Protein AF-A0AAV7IFF3-F1 (afdb_monomer)

Mean predicted aligned error: 11.28 Å

Organism: Cotesia glomerata (NCBI:txid32391)

Foldseek 3Di:
DPVVVVVVVVVVPPDPPVWAFAQDDPDNPDPDTHGAQDWDFDPQWIWGRTSRDIDTDHADDDADPPDHWDWAFDPVDHPPVRGTDTHDD

Nearest PDB structures (foldseek):
  7pov-assembly1_A  TM=7.556E-01  e=1.112E+00  Homo sapiens
  7prl-assembly1_A  TM=8.629E-01  e=2.696E+00  Homo sapiens
  7zwh-assembly1_E  TM=3.837E-01  e=4.585E-01  Homo sapiens
  2mnw-assembly1_A  TM=4.170E-01  e=3.415E+00  Homo sapiens

Structure (mmCIF, N/CA/C/O backbone):
data_AF-A0AAV7IFF3-F1
#
_entry.id   AF-A0AAV7IFF3-F1
#
loop_
_atom_site.group_PDB
_atom_site.id
_atom_site.type_symbol
_atom_site.label_atom_id
_atom_site.label_alt_id
_atom_site.label_comp_id
_atom_site.label_asym_id
_atom_site.label_entity_id
_atom_site.label_seq_id
_atom_site.pdbx_PDB_ins_code
_atom_site.Cartn_x
_atom_site.Cartn_y
_atom_site.Cartn_z
_atom_site.occupancy
_atom_site.B_iso_or_equiv
_atom_site.auth_seq_id
_atom_site.auth_comp_id
_atom_site.auth_asym_id
_atom_site.auth_atom_id
_atom_site.pdbx_PDB_model_num
ATOM 1 N N . MET A 1 1 ? 34.979 -35.135 -23.388 1.00 48.41 1 MET A N 1
ATOM 2 C CA . MET A 1 1 ? 33.973 -34.358 -24.155 1.00 48.41 1 MET A CA 1
ATOM 3 C C . MET A 1 1 ? 32.506 -34.622 -23.764 1.00 48.41 1 MET A C 1
ATOM 5 O O . MET A 1 1 ? 31.625 -34.162 -24.469 1.00 48.41 1 MET A O 1
ATOM 9 N N . LYS A 1 2 ? 32.195 -35.299 -22.642 1.00 47.12 2 LYS A N 1
ATOM 10 C CA . LYS A 1 2 ? 30.801 -35.541 -22.189 1.00 47.12 2 LYS A CA 1
ATOM 11 C C . LYS A 1 2 ? 30.388 -34.686 -20.980 1.00 47.12 2 LYS A C 1
ATOM 13 O O . LYS A 1 2 ? 29.209 -34.467 -20.751 1.00 47.12 2 LYS A O 1
ATOM 18 N N . THR A 1 3 ? 31.366 -34.154 -20.250 1.00 52.03 3 THR A N 1
ATOM 19 C CA . THR A 1 3 ? 31.172 -33.388 -19.009 1.00 52.03 3 THR A CA 1
ATOM 20 C C . THR A 1 3 ? 30.822 -31.913 -19.241 1.00 52.03 3 THR A C 1
ATOM 22 O O . THR A 1 3 ? 30.239 -31.284 -18.371 1.00 52.03 3 THR A O 1
ATOM 25 N N . PHE A 1 4 ? 31.128 -31.366 -20.425 1.00 49.91 4 PHE A N 1
ATOM 26 C CA . PHE A 1 4 ? 30.869 -29.956 -20.753 1.00 49.91 4 PHE A CA 1
ATOM 27 C C . PHE A 1 4 ? 29.389 -29.650 -21.028 1.00 49.91 4 PHE A C 1
ATOM 29 O O . PHE A 1 4 ? 28.940 -28.546 -20.757 1.00 49.91 4 PHE A O 1
ATOM 36 N N . ILE A 1 5 ? 28.613 -30.622 -21.519 1.00 54.53 5 ILE A N 1
ATOM 37 C CA . ILE A 1 5 ? 27.201 -30.412 -21.890 1.00 54.53 5 ILE A CA 1
ATOM 38 C C . ILE A 1 5 ? 26.296 -30.354 -20.646 1.00 54.53 5 ILE A C 1
ATOM 40 O O . ILE A 1 5 ? 25.302 -29.636 -20.632 1.00 54.53 5 ILE A O 1
ATOM 44 N N . LEU A 1 6 ? 26.674 -31.044 -19.564 1.00 51.62 6 LEU A N 1
ATOM 45 C CA . LEU A 1 6 ? 25.927 -31.029 -18.302 1.00 51.62 6 LEU A CA 1
ATOM 46 C C . LEU A 1 6 ? 26.074 -29.708 -17.534 1.00 51.62 6 LEU A C 1
ATOM 48 O O . LEU A 1 6 ? 25.135 -29.299 -16.861 1.00 51.62 6 LEU A O 1
ATOM 52 N N . PHE A 1 7 ? 27.202 -29.005 -17.675 1.00 49.03 7 PHE A N 1
ATOM 53 C CA . PHE A 1 7 ? 27.419 -27.724 -16.992 1.00 49.03 7 PHE A CA 1
ATOM 54 C C . PHE A 1 7 ? 26.585 -26.578 -17.586 1.00 49.03 7 PHE A C 1
ATOM 56 O O . PHE A 1 7 ? 26.214 -25.655 -16.871 1.00 49.03 7 PHE A O 1
ATOM 63 N N . VAL A 1 8 ? 26.235 -26.655 -18.874 1.00 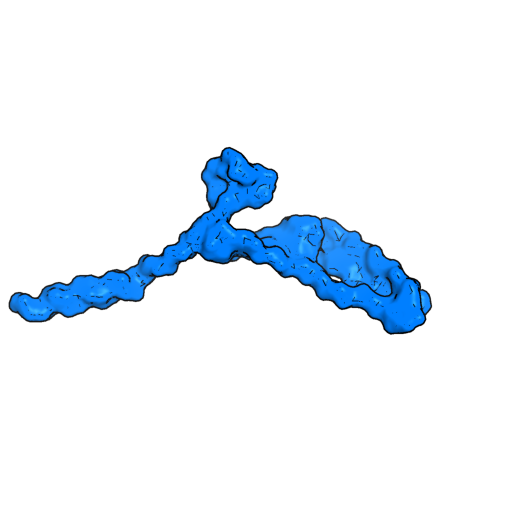52.88 8 VAL A N 1
ATOM 64 C CA . VAL A 1 8 ? 25.463 -25.607 -19.568 1.00 52.88 8 VAL A CA 1
ATOM 65 C C . VAL A 1 8 ? 23.976 -25.632 -19.182 1.00 52.88 8 VAL A C 1
ATOM 67 O O . VAL A 1 8 ? 23.344 -24.582 -19.141 1.00 52.88 8 VAL A O 1
ATOM 70 N N . CYS A 1 9 ? 23.414 -26.791 -18.819 1.00 50.41 9 CYS A N 1
ATOM 71 C CA . CYS A 1 9 ? 22.013 -26.870 -18.381 1.00 50.41 9 CYS A CA 1
ATOM 72 C C . CYS A 1 9 ? 21.790 -26.340 -16.957 1.00 50.41 9 CYS A C 1
ATOM 74 O O . CYS A 1 9 ? 20.750 -25.750 -16.694 1.00 50.41 9 CYS A O 1
ATOM 76 N N . VAL A 1 10 ? 22.743 -26.511 -16.035 1.00 52.66 10 VAL A N 1
ATOM 77 C CA . VAL A 1 10 ? 22.543 -26.124 -14.622 1.00 52.66 10 VAL A CA 1
ATOM 78 C C . VAL A 1 10 ? 22.574 -24.600 -14.432 1.00 52.66 10 VAL A C 1
ATOM 80 O O . VAL A 1 10 ? 21.885 -24.078 -13.563 1.00 52.66 10 VAL A O 1
ATOM 83 N N . VAL A 1 11 ? 23.295 -23.869 -15.289 1.00 53.25 11 VAL A N 1
ATOM 84 C CA . VAL A 1 11 ? 23.343 -22.394 -15.258 1.00 53.25 11 VAL A CA 1
ATOM 85 C C . VAL A 1 11 ? 22.092 -21.758 -15.888 1.00 53.25 11 VAL A C 1
ATOM 87 O O . VAL A 1 11 ? 21.743 -20.639 -15.540 1.00 53.25 11 VAL A O 1
ATOM 90 N N . ALA A 1 12 ? 21.358 -22.474 -16.749 1.00 51.69 12 ALA A N 1
ATOM 91 C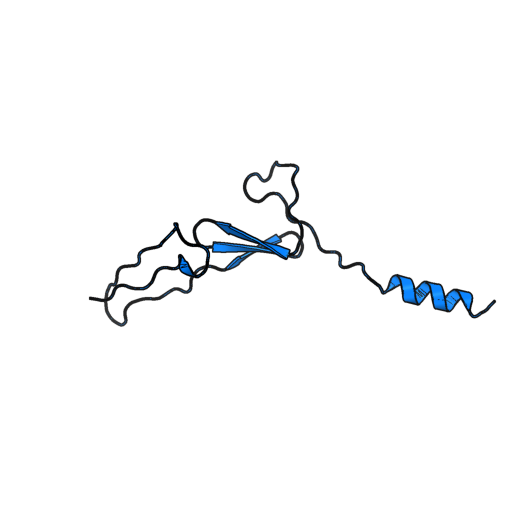 CA . ALA A 1 12 ? 20.135 -21.967 -17.386 1.00 51.69 12 ALA A CA 1
ATOM 92 C C . ALA A 1 12 ? 18.885 -22.007 -16.480 1.00 51.69 12 ALA A C 1
ATOM 94 O O . ALA A 1 12 ? 17.894 -21.348 -16.777 1.00 51.69 12 ALA A O 1
ATOM 95 N N . PHE A 1 13 ? 18.922 -22.763 -15.377 1.00 48.19 13 PHE A N 1
ATOM 96 C CA . PHE A 1 13 ? 17.831 -22.833 -14.391 1.00 48.19 13 PHE A CA 1
ATOM 97 C C . PHE A 1 13 ? 18.011 -21.876 -13.206 1.00 48.19 13 PHE A C 1
ATOM 99 O O . PHE A 1 13 ? 17.145 -21.802 -12.335 1.00 48.19 13 PHE A O 1
ATOM 106 N N . LEU A 1 14 ? 19.119 -21.135 -13.161 1.00 49.62 14 LEU A N 1
ATOM 107 C CA . LEU A 1 14 ? 19.356 -20.121 -12.147 1.00 49.62 14 LEU A CA 1
ATOM 108 C C . LEU A 1 14 ? 18.981 -18.755 -12.724 1.00 49.62 14 LEU A C 1
ATOM 110 O O . LEU A 1 14 ? 19.755 -18.141 -13.448 1.00 49.62 14 LEU A O 1
ATOM 114 N N . TRP A 1 15 ? 17.794 -18.292 -12.336 1.00 52.00 15 TRP A N 1
ATOM 115 C CA . TRP A 1 15 ? 17.444 -16.871 -12.250 1.00 52.00 15 TRP A CA 1
ATOM 116 C C . TRP A 1 15 ? 17.090 -16.163 -13.555 1.00 52.00 15 TRP A C 1
ATOM 118 O O . TRP A 1 15 ? 17.704 -15.175 -13.949 1.00 52.00 15 TRP A O 1
ATOM 128 N N . VAL A 1 16 ? 15.982 -16.577 -14.156 1.00 51.50 16 VAL A N 1
ATOM 129 C CA . VAL A 1 16 ? 15.092 -15.592 -14.771 1.00 51.50 16 VAL A CA 1
ATOM 130 C C . VAL A 1 16 ? 13.813 -15.609 -13.952 1.00 51.50 16 VAL A C 1
ATOM 132 O O . VAL A 1 16 ? 12.822 -16.236 -14.317 1.00 51.50 16 VAL A O 1
ATOM 135 N N . GLU A 1 17 ? 13.847 -14.951 -12.793 1.00 54.09 17 GLU A N 1
ATOM 136 C CA . GLU A 1 17 ? 12.618 -14.333 -12.313 1.00 54.09 17 GLU A CA 1
ATOM 137 C C . GLU A 1 17 ? 12.327 -13.245 -13.341 1.00 54.09 17 GLU A C 1
ATOM 139 O O . GLU A 1 17 ? 12.985 -12.207 -13.372 1.00 54.09 17 GLU A O 1
ATOM 144 N N . ALA A 1 18 ? 11.425 -13.534 -14.278 1.00 52.47 18 ALA A N 1
ATOM 145 C CA . ALA A 1 18 ? 10.835 -12.515 -15.128 1.00 52.47 18 ALA A CA 1
ATOM 146 C C . ALA A 1 18 ? 9.917 -11.665 -14.240 1.00 52.47 18 ALA A C 1
ATOM 148 O O . ALA A 1 18 ? 8.695 -11.738 -14.349 1.00 52.47 18 ALA A O 1
ATOM 149 N N . SER A 1 19 ? 10.510 -10.934 -13.298 1.00 62.34 19 SER A N 1
ATOM 150 C CA . SER A 1 19 ? 9.815 -9.933 -12.521 1.00 62.34 19 SER A CA 1
ATOM 151 C C . SER A 1 19 ? 9.605 -8.733 -13.431 1.00 62.34 19 SER A C 1
ATOM 153 O O . SER A 1 19 ? 10.547 -8.138 -13.960 1.00 62.34 19 SER A O 1
ATOM 155 N N . ALA A 1 20 ? 8.345 -8.448 -13.734 1.00 79.62 20 ALA A N 1
ATOM 156 C CA . ALA A 1 20 ? 8.004 -7.343 -14.608 1.00 79.62 20 ALA A CA 1
ATOM 157 C C . ALA A 1 20 ? 7.898 -6.080 -13.752 1.00 79.62 20 ALA A C 1
ATOM 159 O O . ALA A 1 20 ? 7.074 -6.001 -12.838 1.00 79.62 20 ALA A O 1
ATOM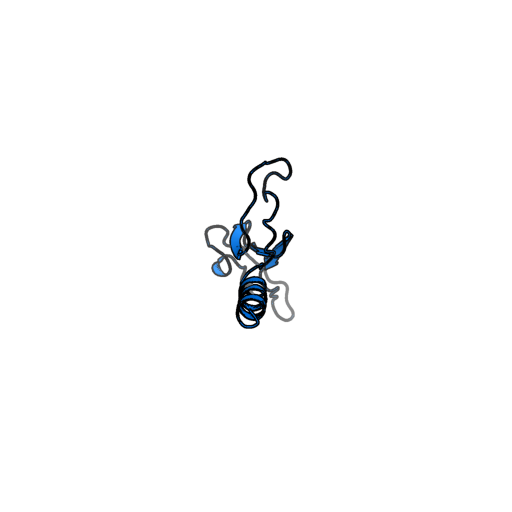 160 N N . ASN A 1 21 ? 8.728 -5.083 -14.061 1.00 88.81 21 ASN A N 1
ATOM 161 C CA . ASN A 1 21 ? 8.578 -3.748 -13.495 1.00 88.81 21 ASN A CA 1
ATOM 162 C C . ASN A 1 21 ? 7.189 -3.198 -13.840 1.00 88.81 21 ASN A C 1
ATOM 164 O O . ASN A 1 21 ? 6.654 -3.456 -14.922 1.00 88.81 21 ASN A O 1
ATOM 168 N N . CYS A 1 22 ? 6.611 -2.429 -12.927 1.00 89.81 22 CYS A N 1
ATOM 169 C CA . CYS A 1 22 ? 5.324 -1.789 -13.142 1.00 89.81 22 CYS A CA 1
ATOM 170 C C . CYS A 1 22 ? 5.494 -0.465 -13.902 1.00 89.81 22 CYS A C 1
ATOM 172 O O . CYS A 1 22 ? 6.530 0.197 -13.755 1.00 89.81 22 CYS A O 1
ATOM 174 N N . PRO A 1 23 ? 4.487 -0.051 -14.696 1.00 90.44 23 PRO A N 1
ATOM 175 C CA . PRO A 1 23 ? 4.453 1.296 -15.262 1.00 90.44 23 PRO 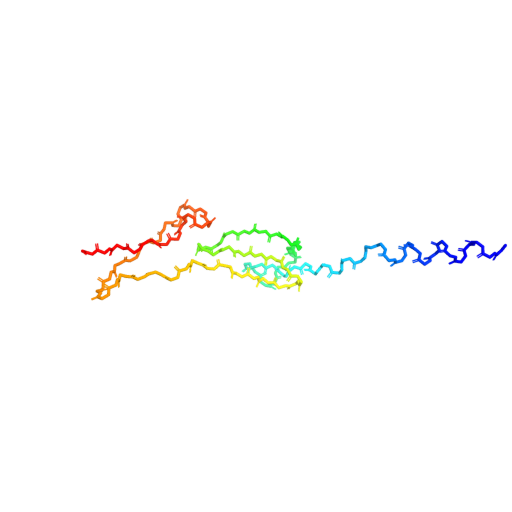A CA 1
ATOM 176 C C . PRO A 1 23 ? 4.390 2.338 -14.135 1.00 90.44 23 PRO A C 1
ATOM 178 O O . PRO A 1 23 ? 3.988 1.984 -13.030 1.00 90.44 23 PRO A O 1
ATOM 181 N N . PRO A 1 24 ? 4.735 3.608 -14.375 1.00 89.06 24 PRO A N 1
ATOM 182 C CA . PRO A 1 24 ? 4.642 4.630 -13.341 1.00 89.06 24 PRO A CA 1
ATOM 183 C C . PRO A 1 24 ? 3.216 4.775 -12.787 1.00 89.06 24 PRO A C 1
ATOM 185 O O . PRO A 1 24 ? 2.224 4.726 -13.516 1.00 89.06 24 PRO A O 1
ATOM 188 N N . PHE A 1 25 ? 3.117 4.937 -11.464 1.00 84.94 25 PHE A N 1
ATOM 189 C CA . PHE A 1 25 ? 1.838 4.888 -10.748 1.00 84.94 25 PHE A CA 1
ATOM 190 C C . PHE A 1 25 ? 1.008 6.176 -10.872 1.00 84.94 25 PHE A C 1
ATOM 192 O O . PHE A 1 25 ? -0.214 6.124 -11.002 1.00 84.94 25 PHE A O 1
ATOM 199 N N . ASP A 1 26 ? 1.659 7.336 -10.764 1.00 83.94 26 ASP A N 1
ATOM 200 C CA . ASP A 1 26 ? 1.004 8.651 -10.774 1.00 83.94 26 ASP A CA 1
ATOM 201 C C . ASP A 1 26 ? 0.807 9.208 -12.186 1.00 83.94 26 ASP A C 1
ATOM 203 O O . ASP A 1 26 ? -0.196 9.869 -12.451 1.00 83.94 26 ASP A O 1
ATOM 207 N N . ASP A 1 27 ? 1.741 8.908 -13.087 1.00 81.19 27 ASP A N 1
ATOM 208 C CA . ASP A 1 27 ? 1.719 9.361 -14.471 1.00 81.19 27 ASP A CA 1
ATOM 209 C C . ASP A 1 27 ? 1.939 8.164 -15.409 1.00 81.19 27 ASP A C 1
ATOM 211 O O . ASP A 1 27 ? 3.075 7.731 -15.585 1.00 81.19 27 ASP A O 1
ATOM 215 N N . PRO A 1 28 ? 0.885 7.608 -16.029 1.00 68.94 28 PRO A N 1
ATOM 216 C CA . PRO A 1 28 ? 1.017 6.453 -16.916 1.00 68.94 28 PRO A CA 1
ATOM 217 C C . PRO A 1 28 ? 1.772 6.755 -18.225 1.00 68.94 28 PRO A C 1
ATOM 219 O O . PRO A 1 28 ? 1.996 5.833 -19.007 1.00 68.94 28 PRO A O 1
ATOM 222 N N . GLN A 1 29 ? 2.131 8.018 -18.490 1.00 70.75 29 GLN A N 1
ATOM 223 C CA . GLN A 1 29 ? 2.975 8.443 -19.613 1.00 70.75 29 GLN A CA 1
ATOM 224 C C . GLN A 1 29 ? 4.430 8.697 -19.186 1.00 70.75 29 GLN A C 1
ATOM 226 O O . GLN A 1 29 ? 5.251 9.050 -20.031 1.00 70.75 29 GLN A O 1
ATOM 231 N N . GLY A 1 30 ? 4.762 8.532 -17.902 1.00 71.81 30 GLY A N 1
ATOM 232 C CA . GLY A 1 30 ? 6.131 8.633 -17.416 1.00 71.81 30 GLY A CA 1
ATOM 233 C C . GLY A 1 30 ? 7.015 7.489 -17.921 1.00 71.81 30 GLY A C 1
ATOM 234 O O . GLY A 1 30 ? 6.567 6.357 -18.092 1.00 71.81 30 GLY A O 1
ATOM 235 N N . ASP A 1 31 ? 8.302 7.775 -18.104 1.00 68.06 31 ASP A N 1
ATOM 236 C CA . ASP A 1 31 ? 9.303 6.765 -18.478 1.00 68.06 31 ASP A CA 1
ATOM 237 C C . ASP A 1 31 ? 9.867 6.004 -17.259 1.00 68.06 31 ASP A C 1
ATOM 239 O O . ASP A 1 31 ? 10.597 5.022 -17.401 1.00 68.06 31 ASP A O 1
ATOM 243 N N . GLU A 1 32 ? 9.552 6.452 -16.039 1.00 82.31 32 GLU A N 1
ATOM 244 C CA . GLU A 1 32 ? 10.083 5.875 -14.804 1.00 82.31 32 GLU A CA 1
ATOM 245 C C . GLU A 1 32 ? 9.303 4.619 -14.398 1.00 82.31 32 GLU A C 1
ATOM 247 O O . GLU A 1 32 ? 8.216 4.674 -13.822 1.00 82.31 32 GLU A O 1
ATOM 252 N N . THR A 1 33 ? 9.871 3.453 -14.698 1.00 87.06 33 THR A N 1
ATOM 253 C CA . THR A 1 33 ? 9.303 2.168 -14.279 1.00 87.06 33 THR A CA 1
ATOM 254 C C . THR A 1 33 ? 9.565 1.902 -12.799 1.00 87.06 33 THR A C 1
ATOM 256 O O . THR A 1 33 ? 10.675 2.127 -12.314 1.00 87.06 33 THR A O 1
ATOM 259 N N . VAL A 1 34 ? 8.586 1.330 -12.100 1.00 88.81 34 VAL A N 1
ATOM 260 C CA . VAL A 1 34 ? 8.710 0.955 -10.686 1.00 88.81 34 VAL A CA 1
ATOM 261 C C . VAL A 1 34 ? 9.190 -0.496 -10.567 1.00 88.81 34 VAL A C 1
ATOM 263 O O . VAL A 1 34 ? 8.565 -1.380 -11.159 1.00 88.81 34 VAL A O 1
ATOM 266 N N . PRO A 1 35 ? 10.266 -0.780 -9.807 1.00 90.69 35 PRO A N 1
ATOM 267 C CA . PRO A 1 35 ? 10.786 -2.136 -9.689 1.00 90.69 35 PRO A CA 1
ATOM 268 C C . PRO A 1 35 ? 9.801 -3.075 -8.983 1.00 90.69 35 PRO A C 1
ATOM 270 O O . PRO A 1 35 ? 9.047 -2.657 -8.096 1.00 90.69 35 PRO A O 1
ATOM 273 N N . GLU A 1 36 ? 9.819 -4.357 -9.354 1.00 91.69 36 GLU A N 1
ATOM 274 C CA . GLU A 1 36 ? 9.011 -5.379 -8.680 1.00 91.69 36 GLU A CA 1
ATOM 275 C C . GLU A 1 36 ? 9.331 -5.459 -7.179 1.00 91.69 36 GLU A C 1
ATOM 277 O O . GLU A 1 36 ? 10.465 -5.256 -6.742 1.00 91.69 36 GLU A O 1
ATOM 282 N N . GLY A 1 37 ? 8.303 -5.716 -6.371 1.00 90.75 37 GLY A N 1
ATOM 283 C CA . GLY A 1 37 ? 8.396 -5.758 -4.915 1.00 90.75 37 GLY A CA 1
ATOM 284 C C . GLY A 1 37 ? 8.392 -4.381 -4.248 1.00 90.75 37 GLY A C 1
ATOM 285 O O . GLY A 1 37 ? 8.344 -4.314 -3.019 1.00 90.75 37 GLY A O 1
ATOM 286 N N . THR A 1 38 ? 8.397 -3.279 -5.012 1.00 92.06 38 THR A N 1
ATOM 287 C CA . THR A 1 38 ? 8.261 -1.932 -4.437 1.00 92.06 38 THR A CA 1
ATOM 288 C C . THR A 1 38 ? 6.925 -1.793 -3.720 1.00 92.06 38 THR A C 1
ATOM 290 O O . THR A 1 38 ? 5.873 -2.065 -4.305 1.00 92.06 38 THR A O 1
ATOM 293 N N . LYS A 1 39 ? 6.979 -1.314 -2.471 1.00 93.88 39 LYS A N 1
ATOM 294 C CA . LYS A 1 39 ? 5.815 -1.015 -1.632 1.00 93.88 39 LYS A CA 1
ATOM 295 C C . LYS A 1 39 ? 5.755 0.469 -1.312 1.00 93.88 39 LYS A C 1
ATOM 297 O O . LYS A 1 39 ? 6.765 1.049 -0.919 1.00 93.88 39 LYS A O 1
ATOM 302 N N . PHE A 1 40 ? 4.579 1.065 -1.444 1.00 92.00 40 PHE A N 1
ATOM 303 C CA . PHE A 1 40 ? 4.335 2.454 -1.055 1.00 92.00 40 PHE A CA 1
ATOM 304 C C . PHE A 1 40 ? 2.876 2.654 -0.657 1.00 92.00 40 PHE A C 1
ATOM 306 O O . PHE A 1 40 ? 1.989 1.917 -1.087 1.00 92.00 40 PHE A O 1
ATOM 313 N N . ASP A 1 41 ? 2.628 3.685 0.143 1.00 92.31 41 ASP A N 1
ATOM 314 C CA . ASP A 1 41 ? 1.293 4.008 0.628 1.00 92.31 41 ASP A CA 1
ATOM 315 C C . ASP A 1 41 ? 0.746 5.240 -0.097 1.00 92.31 41 ASP A C 1
ATOM 317 O O . ASP A 1 41 ? 1.419 6.269 -0.197 1.00 92.31 41 ASP A O 1
ATOM 321 N N . LYS A 1 42 ? -0.508 5.179 -0.552 1.00 89.88 42 LYS A N 1
ATOM 322 C CA . LYS A 1 42 ? -1.219 6.341 -1.099 1.00 89.88 42 LYS A CA 1
ATOM 323 C C . LYS A 1 42 ? -2.670 6.341 -0.654 1.00 89.88 42 LYS A C 1
ATOM 325 O O . LYS A 1 42 ? -3.375 5.356 -0.838 1.00 89.88 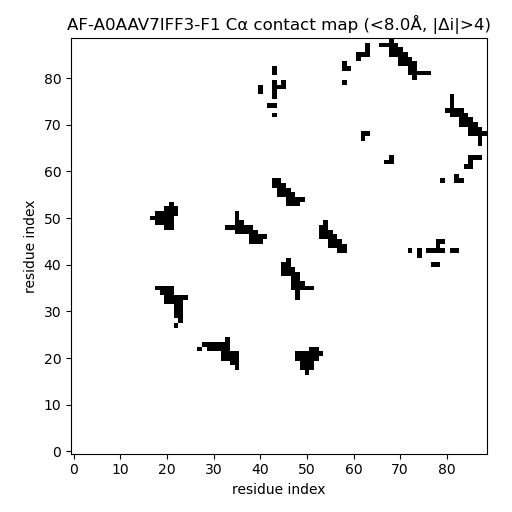42 LYS A O 1
ATOM 330 N N . LYS A 1 43 ? -3.126 7.462 -0.079 1.00 88.31 43 LYS A N 1
ATOM 331 C CA . LYS A 1 43 ? -4.495 7.622 0.456 1.00 88.31 43 LYS A CA 1
ATOM 332 C C . LYS A 1 43 ? -4.921 6.448 1.359 1.00 88.31 43 LYS A C 1
ATOM 334 O O . LYS A 1 43 ? -6.026 5.938 1.233 1.00 88.31 43 LYS A O 1
ATOM 339 N N . CYS A 1 44 ? -4.037 6.027 2.264 1.00 90.94 44 CYS A N 1
ATOM 340 C CA . CYS A 1 44 ? -4.263 4.898 3.172 1.00 90.94 44 CYS A CA 1
ATOM 341 C C . CYS A 1 44 ? -4.508 3.534 2.490 1.00 90.94 44 CYS A C 1
ATOM 343 O O . CYS A 1 44 ? -5.179 2.654 3.025 1.00 90.94 44 CYS A O 1
ATOM 345 N N . VAL A 1 45 ? -3.939 3.346 1.302 1.00 92.56 45 VAL A N 1
ATOM 346 C CA . VAL A 1 45 ? -3.876 2.061 0.604 1.00 92.56 45 VAL A CA 1
ATOM 347 C C . VAL A 1 45 ? -2.407 1.727 0.398 1.00 92.56 45 VAL A C 1
ATOM 349 O O . VAL A 1 45 ? -1.655 2.578 -0.082 1.00 92.56 45 VAL A O 1
ATOM 352 N N . GLN A 1 46 ? -2.004 0.513 0.765 1.00 95.00 46 GLN A N 1
ATOM 353 C CA . GLN A 1 46 ? -0.663 0.014 0.475 1.00 95.00 46 GLN A CA 1
ATOM 354 C C . GLN A 1 46 ? -0.663 -0.632 -0.906 1.00 95.00 46 GLN A C 1
ATOM 356 O O . GLN A 1 46 ? -1.412 -1.578 -1.139 1.00 95.00 46 GLN A O 1
ATOM 361 N N . TYR A 1 47 ? 0.172 -0.133 -1.808 1.00 94.62 47 TYR A N 1
ATOM 362 C CA . TYR A 1 47 ? 0.374 -0.703 -3.133 1.00 94.62 47 TYR A CA 1
ATOM 363 C C . TYR A 1 47 ? 1.665 -1.510 -3.165 1.00 94.62 47 TYR A C 1
ATOM 365 O O . TYR A 1 47 ? 2.672 -1.108 -2.584 1.00 94.62 47 TYR A O 1
ATOM 373 N N . GLU A 1 48 ? 1.635 -2.627 -3.880 1.00 94.81 48 GLU A N 1
ATOM 374 C CA . GLU A 1 48 ? 2.797 -3.454 -4.185 1.00 94.81 48 GLU A CA 1
ATOM 375 C C . GLU A 1 48 ? 2.863 -3.685 -5.696 1.00 94.81 48 GLU A C 1
ATOM 377 O O . GLU A 1 48 ? 1.874 -4.093 -6.312 1.00 94.81 48 GLU A O 1
ATOM 382 N N . CYS A 1 49 ? 4.022 -3.414 -6.296 1.00 93.12 49 CYS A N 1
ATOM 383 C CA . CYS A 1 49 ? 4.28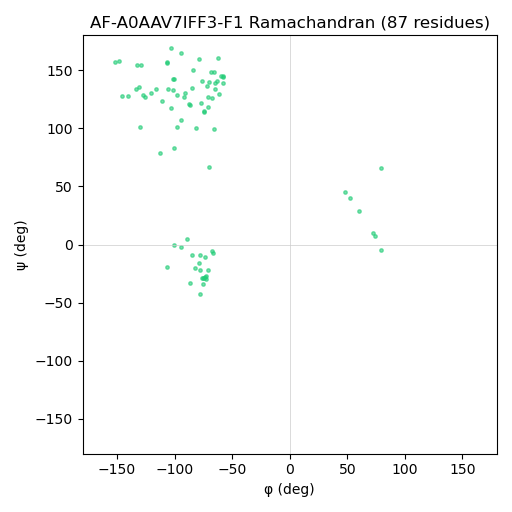8 -3.806 -7.676 1.00 93.12 49 CYS A CA 1
ATOM 384 C C . CYS A 1 49 ? 4.613 -5.302 -7.733 1.00 93.12 49 CYS A C 1
ATOM 386 O O . CYS A 1 49 ? 5.571 -5.745 -7.098 1.00 93.12 49 CYS A O 1
ATOM 388 N N . LYS A 1 50 ? 3.844 -6.074 -8.502 1.00 92.56 50 LYS A N 1
ATOM 389 C CA . LYS A 1 50 ? 4.058 -7.514 -8.678 1.00 92.56 50 LYS A CA 1
ATOM 390 C C . LYS A 1 50 ? 3.683 -7.931 -10.095 1.00 92.56 50 LYS A C 1
ATOM 392 O O . LYS A 1 50 ? 2.566 -7.659 -10.530 1.00 92.56 50 LYS A O 1
ATOM 397 N N . ASN A 1 51 ? 4.567 -8.623 -10.812 1.00 90.06 51 ASN A N 1
ATOM 398 C CA . ASN A 1 51 ? 4.296 -9.107 -12.171 1.00 90.06 51 ASN A CA 1
ATOM 399 C C . ASN A 1 51 ? 3.797 -8.000 -13.132 1.00 90.06 51 ASN A C 1
ATOM 401 O O . ASN A 1 51 ? 2.863 -8.223 -13.904 1.00 90.06 51 ASN A O 1
ATOM 405 N N . GLY A 1 52 ? 4.369 -6.794 -13.061 1.00 88.12 52 GLY A N 1
ATOM 406 C CA . GLY A 1 52 ? 4.026 -5.676 -13.950 1.00 88.12 52 GLY A CA 1
ATOM 407 C C . GLY A 1 52 ? 2.684 -4.999 -13.659 1.00 88.12 52 GLY A C 1
ATOM 408 O O . GLY A 1 52 ? 2.252 -4.142 -14.429 1.00 88.12 52 GLY A O 1
ATOM 409 N N . ALA A 1 53 ? 2.020 -5.359 -12.558 1.00 89.31 53 ALA A N 1
ATOM 410 C CA . ALA A 1 53 ? 0.767 -4.761 -12.119 1.00 89.31 53 ALA A CA 1
ATOM 411 C C . ALA A 1 53 ? 0.829 -4.333 -10.647 1.00 89.31 53 ALA A C 1
ATOM 413 O O . ALA A 1 53 ? 1.568 -4.897 -9.838 1.00 89.31 53 ALA A O 1
ATOM 414 N N . TYR A 1 54 ? 0.010 -3.345 -10.292 1.00 91.81 54 TYR A N 1
ATOM 415 C CA . TYR A 1 54 ? -0.135 -2.895 -8.914 1.00 91.81 54 TYR A CA 1
ATOM 416 C C . TYR A 1 54 ? -1.254 -3.643 -8.201 1.00 91.81 54 TYR A C 1
ATOM 418 O O . TYR A 1 54 ? -2.389 -3.689 -8.677 1.00 91.81 54 TYR A O 1
ATOM 426 N N . TYR A 1 55 ? -0.943 -4.156 -7.017 1.00 93.56 55 TYR A N 1
ATOM 427 C CA . TYR A 1 55 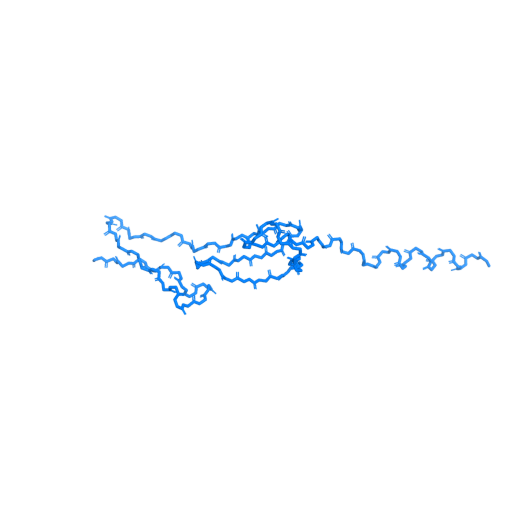? -1.909 -4.753 -6.104 1.00 93.56 55 TYR A CA 1
ATOM 428 C C . TYR A 1 55 ? -2.058 -3.841 -4.893 1.00 93.56 55 TYR A C 1
ATOM 430 O O . TYR A 1 55 ? -1.070 -3.512 -4.243 1.00 93.56 55 TYR A O 1
ATOM 438 N N . GLY A 1 56 ? -3.286 -3.407 -4.614 1.00 94.31 56 GLY A N 1
ATOM 439 C CA . GLY A 1 56 ? -3.605 -2.549 -3.476 1.00 94.31 56 GLY A CA 1
ATOM 440 C C . GLY A 1 56 ? -4.222 -3.344 -2.329 1.00 94.31 56 GLY A C 1
ATOM 441 O O . GLY A 1 56 ? -5.161 -4.109 -2.547 1.00 94.31 56 GLY A O 1
ATOM 442 N N . ILE A 1 57 ? -3.735 -3.133 -1.109 1.00 94.19 57 ILE A N 1
ATOM 443 C CA . ILE A 1 57 ? -4.368 -3.591 0.130 1.00 94.19 57 ILE A CA 1
ATOM 444 C C . ILE A 1 57 ? -5.052 -2.387 0.775 1.00 94.19 57 ILE A C 1
ATOM 446 O O . ILE A 1 57 ? -4.401 -1.406 1.144 1.00 94.19 57 ILE A O 1
ATOM 450 N N . THR A 1 58 ? -6.376 -2.463 0.897 1.00 93.44 58 THR A N 1
ATOM 451 C CA . THR A 1 58 ? -7.198 -1.451 1.565 1.00 93.44 58 THR A CA 1
ATOM 452 C C . THR A 1 58 ? -7.439 -1.823 3.023 1.00 93.44 58 THR A C 1
ATOM 454 O O . THR A 1 58 ? -7.247 -2.964 3.445 1.00 93.44 58 THR A O 1
ATOM 457 N N . CYS A 1 59 ? -7.895 -0.852 3.809 1.00 91.12 59 CYS A N 1
ATOM 458 C CA . CYS A 1 59 ? -8.362 -1.105 5.165 1.00 91.12 59 CYS A CA 1
ATOM 459 C C . CYS A 1 59 ? -9.528 -2.097 5.175 1.00 91.12 59 CYS A C 1
ATOM 461 O O . CYS A 1 59 ? -10.366 -2.084 4.273 1.00 91.12 59 CYS A O 1
ATOM 463 N N . ALA A 1 60 ? -9.587 -2.932 6.211 1.00 89.12 60 ALA A N 1
ATOM 464 C CA . ALA A 1 60 ? -10.744 -3.780 6.445 1.00 89.12 60 ALA A CA 1
ATOM 465 C C . ALA A 1 60 ? -11.965 -2.911 6.768 1.00 89.12 60 ALA A C 1
ATOM 467 O O . ALA A 1 60 ? -11.884 -1.990 7.586 1.00 89.12 60 ALA A O 1
ATOM 468 N N . GLU A 1 61 ? -13.098 -3.216 6.141 1.00 84.50 61 GLU A N 1
ATOM 469 C CA . GLU A 1 61 ? -14.358 -2.568 6.481 1.00 84.50 61 GLU A CA 1
ATOM 470 C C . GLU A 1 61 ? -14.785 -2.997 7.883 1.00 84.50 61 GLU A C 1
ATOM 472 O O . GLU A 1 61 ? -14.870 -4.184 8.203 1.00 84.50 61 GLU A O 1
ATOM 477 N N . SER A 1 62 ? -15.045 -2.015 8.736 1.00 83.12 62 SER A N 1
ATOM 478 C CA . SER A 1 62 ? -15.517 -2.233 10.096 1.00 83.12 62 SER A CA 1
ATOM 479 C C . SER A 1 62 ? -16.678 -1.290 10.370 1.00 83.12 62 SER A C 1
ATOM 481 O O . SER A 1 62 ? -16.647 -0.112 10.022 1.00 83.12 62 SER A O 1
ATOM 483 N N . HIS A 1 63 ? -17.739 -1.841 10.948 1.00 84.38 63 HIS A N 1
ATOM 484 C CA . HIS A 1 63 ? -18.983 -1.135 11.222 1.00 84.38 63 HIS A CA 1
ATOM 485 C C . HIS A 1 63 ? -19.431 -1.417 12.653 1.00 84.38 63 HIS A C 1
ATOM 487 O O . HIS A 1 63 ? -19.100 -2.452 13.234 1.00 84.38 63 HIS A O 1
ATOM 493 N N . CYS A 1 64 ? -20.203 -0.494 13.218 1.00 87.19 64 CYS A N 1
ATOM 494 C CA . CYS A 1 64 ? -20.836 -0.712 14.509 1.00 87.19 64 CYS A CA 1
ATOM 495 C C . CYS A 1 64 ? -21.967 -1.733 14.372 1.00 87.19 64 CYS A C 1
ATOM 497 O O . CYS A 1 64 ? -22.759 -1.691 13.430 1.00 87.19 64 CYS A O 1
ATOM 499 N N . LEU A 1 65 ? -22.050 -2.662 15.321 1.00 89.25 6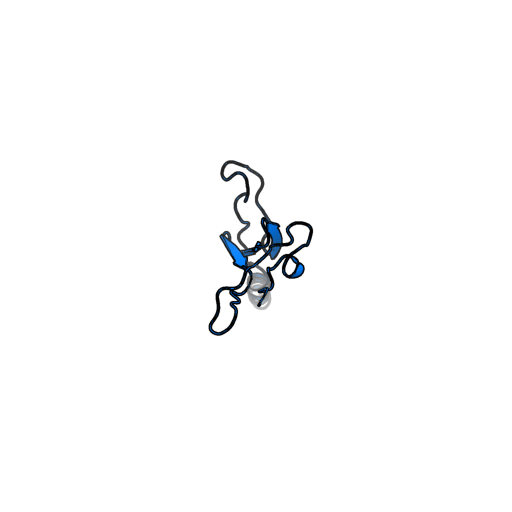5 LEU A N 1
ATOM 500 C CA . LEU A 1 65 ? -23.081 -3.691 15.302 1.00 89.25 65 LEU A CA 1
ATOM 501 C C . LEU A 1 65 ? -24.449 -3.069 15.613 1.00 89.25 65 LEU A C 1
ATOM 503 O O . LEU A 1 65 ? -24.653 -2.535 16.698 1.00 89.25 65 LEU A O 1
ATOM 507 N N . GLY A 1 66 ? -25.387 -3.158 14.669 1.00 86.19 66 GLY A N 1
ATOM 508 C CA . GLY A 1 66 ? -26.782 -2.751 14.880 1.00 86.19 66 GLY A CA 1
ATOM 509 C C . GLY A 1 66 ? -27.031 -1.241 14.961 1.00 86.19 66 GLY A C 1
ATOM 510 O O . GLY A 1 66 ? -28.141 -0.843 15.305 1.00 86.19 66 GLY A O 1
ATOM 511 N N . GLN A 1 67 ? -26.042 -0.403 14.637 1.00 84.06 67 GLN A N 1
ATOM 512 C CA . GLN A 1 67 ? -26.177 1.053 14.683 1.00 84.06 67 GLN A CA 1
ATOM 513 C C . GLN A 1 67 ? -25.321 1.756 13.629 1.00 84.06 67 GLN A C 1
ATOM 515 O O . GLN A 1 67 ? -24.317 1.220 13.159 1.00 84.06 67 GLN A O 1
ATOM 520 N N . THR A 1 68 ? -25.703 2.985 13.284 1.00 81.88 68 THR A N 1
ATOM 521 C CA . THR A 1 68 ? -24.884 3.859 12.441 1.00 81.88 68 THR A CA 1
ATOM 522 C C . THR A 1 68 ? -23.723 4.397 13.272 1.00 81.88 68 THR A C 1
ATOM 524 O O . THR A 1 68 ? -23.935 5.124 14.239 1.00 81.88 68 THR A O 1
ATOM 527 N N . GLY A 1 69 ? -22.503 4.022 12.900 1.00 80.88 69 GLY A N 1
ATOM 528 C CA . GLY A 1 69 ? -21.272 4.607 13.428 1.00 80.88 69 GLY A CA 1
ATOM 529 C C . GLY A 1 69 ? -20.638 5.573 12.434 1.00 80.88 69 GLY A C 1
ATOM 530 O O . GLY A 1 69 ? -21.013 5.606 11.261 1.00 80.88 69 GLY A O 1
ATOM 531 N N . SER A 1 70 ? -19.643 6.319 12.902 1.00 81.12 70 SER A N 1
ATOM 532 C CA . SER A 1 70 ? -18.787 7.149 12.049 1.00 81.12 70 SER A CA 1
ATOM 533 C C . SER A 1 70 ? -17.402 6.524 11.921 1.00 81.12 70 SER A C 1
ATOM 535 O O . SER A 1 70 ? -16.963 5.773 12.789 1.00 81.12 70 SER A O 1
ATOM 537 N N . THR A 1 71 ? -16.692 6.853 10.850 1.00 83.06 71 THR A N 1
ATOM 538 C CA . THR A 1 71 ? -15.317 6.404 10.602 1.00 83.06 71 THR A CA 1
ATOM 539 C C . THR A 1 71 ? -14.459 7.598 10.221 1.00 83.06 71 THR A C 1
ATOM 541 O O . THR A 1 71 ? -14.875 8.394 9.379 1.00 83.06 71 THR A O 1
ATOM 544 N N . GLU A 1 72 ? -13.255 7.703 10.780 1.00 82.31 72 GLU A N 1
ATOM 545 C CA . GLU A 1 72 ? -12.309 8.772 10.447 1.00 82.31 72 GLU A CA 1
ATOM 546 C C . GLU A 1 72 ? -10.959 8.184 10.025 1.00 82.31 72 GLU A C 1
ATOM 548 O O . GLU A 1 72 ? -10.377 7.365 10.734 1.00 82.31 72 GLU A O 1
ATOM 553 N N . TYR A 1 73 ? -10.471 8.588 8.850 1.00 83.12 73 TYR A N 1
ATOM 554 C CA . TYR A 1 73 ? -9.151 8.204 8.351 1.00 83.12 73 TYR A CA 1
ATOM 555 C C . TYR A 1 73 ? -8.086 9.137 8.913 1.00 83.12 73 TYR A C 1
ATOM 557 O O . TYR A 1 73 ? -8.213 10.359 8.814 1.00 83.12 73 TYR A O 1
ATOM 565 N N . ASN A 1 74 ? -6.975 8.573 9.382 1.00 87.81 74 ASN A N 1
ATOM 566 C CA . ASN A 1 74 ? -5.807 9.363 9.754 1.00 87.81 74 ASN A CA 1
ATOM 567 C C . ASN A 1 74 ? -4.756 9.316 8.639 1.00 87.81 74 ASN A C 1
ATOM 569 O O . ASN A 1 74 ? -3.807 8.534 8.685 1.00 87.81 74 ASN A O 1
ATOM 573 N N . TYR A 1 75 ? -4.919 10.168 7.625 1.00 86.88 75 TYR A N 1
ATOM 574 C CA . TYR A 1 75 ? -4.001 10.240 6.479 1.00 86.88 75 TYR A CA 1
ATOM 575 C C . TYR A 1 75 ? -2.589 10.738 6.826 1.00 86.88 75 TYR A C 1
ATOM 577 O O . TYR A 1 75 ? -1.711 10.696 5.968 1.00 86.88 75 TYR A O 1
ATOM 585 N N . SER A 1 76 ? -2.348 11.203 8.057 1.00 89.00 76 SER A N 1
ATOM 586 C CA . SER A 1 76 ? -1.003 11.552 8.534 1.00 89.00 76 SER A CA 1
ATOM 587 C C . SER A 1 76 ? -0.170 10.324 8.915 1.00 89.00 76 SER A C 1
ATOM 589 O O . SER A 1 76 ? 1.023 10.455 9.182 1.00 89.00 76 SER A O 1
ATOM 591 N N . LEU A 1 77 ? -0.783 9.140 8.959 1.00 89.88 77 LEU A N 1
ATOM 592 C CA . LEU A 1 77 ? -0.121 7.879 9.265 1.00 89.88 77 LEU A CA 1
ATOM 593 C C . LEU A 1 77 ? 0.037 7.020 8.000 1.00 89.88 77 LEU A C 1
ATOM 595 O O . LEU A 1 77 ? -0.707 7.151 7.032 1.00 89.88 77 LEU A O 1
ATOM 599 N N . SER A 1 78 ? 1.004 6.108 8.028 1.00 90.38 78 SER A N 1
ATOM 600 C CA . SER A 1 78 ? 1.187 5.071 7.004 1.00 90.38 78 SER A CA 1
ATOM 601 C C . SER A 1 78 ? 0.207 3.911 7.193 1.00 90.38 78 SER A C 1
ATOM 603 O O . SER A 1 78 ? -0.304 3.687 8.298 1.00 90.38 78 SER A O 1
ATOM 605 N N . PHE A 1 79 ? -0.033 3.134 6.139 1.00 90.31 79 PHE A N 1
ATOM 606 C CA . PHE A 1 79 ? -0.809 1.900 6.236 1.00 90.31 79 PHE A CA 1
ATOM 607 C C . PHE A 1 79 ? -0.086 0.895 7.157 1.00 90.31 79 PHE A C 1
ATOM 609 O O . PHE A 1 79 ? 1.144 0.811 7.131 1.00 90.31 79 PHE A O 1
ATOM 616 N N . PRO A 1 80 ? -0.798 0.128 8.007 1.00 91.75 80 PRO A N 1
ATOM 617 C CA . PRO A 1 80 ? -2.250 0.101 8.234 1.00 91.75 80 PRO A CA 1
ATOM 618 C C . PRO A 1 80 ? -2.742 1.083 9.314 1.00 91.75 80 PRO A C 1
ATOM 620 O O . PRO A 1 80 ? -3.914 1.069 9.674 1.00 91.75 80 PRO A O 1
ATOM 623 N N . LYS A 1 81 ? -1.873 1.928 9.880 1.00 91.44 81 LYS A N 1
ATOM 624 C CA . LYS A 1 81 ? -2.218 2.801 11.021 1.00 91.44 81 LYS A CA 1
ATOM 625 C C . LYS A 1 81 ? -3.160 3.948 10.656 1.00 91.44 81 LYS A C 1
ATOM 627 O O . LYS A 1 81 ? -3.826 4.483 11.531 1.00 91.44 81 LYS A O 1
ATOM 632 N N . CYS A 1 82 ? -3.208 4.326 9.385 1.00 91.62 82 CYS A N 1
ATOM 633 C CA . CYS A 1 82 ? -4.155 5.314 8.874 1.00 91.62 82 CYS A CA 1
ATOM 634 C C . CYS A 1 82 ? -5.595 4.797 8.759 1.00 91.62 82 CYS A C 1
ATOM 636 O O . CYS A 1 82 ? -6.498 5.591 8.481 1.00 91.62 82 CYS A O 1
ATOM 638 N N . CYS A 1 83 ? -5.804 3.483 8.917 1.00 90.69 83 CYS A N 1
ATOM 639 C CA . CYS A 1 83 ? -7.102 2.866 8.713 1.00 90.69 83 CYS A CA 1
ATOM 640 C C . CYS A 1 83 ? -8.130 3.358 9.728 1.00 90.69 83 CYS A C 1
ATOM 642 O O . CYS A 1 83 ? -7.806 3.492 10.911 1.00 90.69 83 CYS A O 1
ATOM 644 N N . PRO A 1 84 ? -9.371 3.603 9.279 1.00 89.25 84 PRO A N 1
ATOM 645 C CA . PRO A 1 84 ? -10.396 4.122 10.150 1.00 89.25 84 PRO A CA 1
ATOM 646 C C . PRO A 1 84 ? -10.807 3.056 11.154 1.00 89.25 84 PRO A C 1
ATOM 648 O O . PRO A 1 84 ? -10.966 1.883 10.811 1.00 89.25 84 PRO A O 1
ATOM 651 N N . GLN A 1 85 ? -11.017 3.488 12.391 1.00 85.81 85 GLN A N 1
ATOM 652 C CA . GLN A 1 85 ? -11.708 2.684 13.388 1.00 85.81 85 GLN A CA 1
ATOM 653 C C . GLN A 1 85 ? -13.154 3.169 13.509 1.00 85.81 85 GLN A C 1
ATOM 655 O O . GLN A 1 85 ? -13.400 4.376 13.406 1.00 85.81 85 GLN A O 1
ATOM 660 N N . PRO A 1 86 ? -14.119 2.256 13.698 1.00 85.81 86 PRO A N 1
ATOM 661 C CA . PRO A 1 86 ? -15.508 2.636 13.854 1.00 85.81 86 PRO A CA 1
ATOM 662 C C . PRO A 1 86 ? -15.688 3.312 15.215 1.00 85.81 86 PRO A C 1
ATOM 664 O O . PRO A 1 86 ? -15.316 2.767 16.255 1.00 85.81 86 PRO A O 1
ATOM 667 N N . ILE A 1 87 ? -16.273 4.504 15.204 1.00 87.31 87 ILE A N 1
ATOM 668 C CA . ILE A 1 87 ? -16.687 5.234 16.398 1.00 87.31 87 ILE A CA 1
ATOM 669 C C . ILE A 1 87 ? -18.156 4.892 16.626 1.00 87.31 87 ILE A C 1
ATOM 671 O O . ILE A 1 87 ? -19.032 5.318 15.867 1.00 87.31 87 ILE A O 1
ATOM 675 N N . CYS A 1 88 ? -18.399 4.081 17.651 1.00 86.25 88 CYS A N 1
ATOM 676 C CA . CYS A 1 88 ? -19.724 3.617 18.027 1.00 86.25 88 CYS A CA 1
ATOM 677 C C . CYS A 1 88 ? -20.273 4.473 19.178 1.00 86.25 88 CYS A C 1
ATOM 679 O O . CYS A 1 88 ? -19.547 4.648 20.159 1.00 86.25 88 CYS A O 1
ATOM 681 N N . PRO A 1 89 ? -21.497 5.023 19.057 1.00 80.62 89 PRO A N 1
ATOM 682 C CA . PRO A 1 89 ? -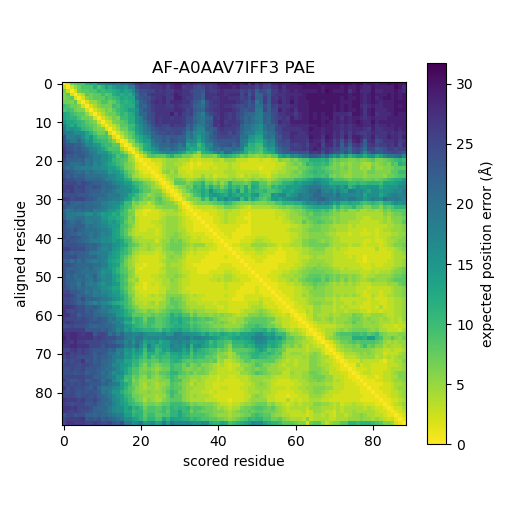22.181 5.665 20.177 1.00 80.62 89 PRO A CA 1
ATOM 683 C C . PRO A 1 89 ? -22.527 4.667 21.288 1.00 80.62 89 PRO A C 1
ATOM 685 O O . PRO A 1 89 ? -22.628 3.449 20.988 1.00 80.62 89 PRO A O 1
#

pLDDT: mean 79.84, std 15.59, range [47.12, 95.0]

Radius of gyration: 22.3 Å; Cα contacts (8 Å, |Δi|>4): 139; chains: 1; bounding box: 61×47×44 Å

Solvent-accessible surface area (backbone atoms only — not comparable to full-atom values): 5534 Å² total; per-residue (Å²): 138,73,69,67,66,61,59,60,59,64,60,72,73,63,78,79,78,82,64,31,51,14,68,26,87,92,42,83,85,50,88,58,62,39,56,53,73,45,70,52,70,55,96,46,23,36,35,34,24,49,75,40,38,79,47,72,50,68,63,76,90,68,74,40,87,94,51,90,48,50,73,57,70,40,77,91,41,58,61,75,74,8,45,51,57,59,48,62,130

Sequence (89 aa):
MKTFILFVCVVAFLWVEASANCPPFDDPQGDETVPEGTKFDKKCVQYECKNGAYYGITCAESHCLGQTGSTEYNYSLSFPKCCPQPICP

Secondary structure (DSSP, 8-state):
--HHHHHHHHHHTS-----PPBPPSS-TT-S-PBPTT-EEEETTEEEEEETTEEEEEPPPP---TTS--EEE--TTS-TTTTSPEEE--